Protein AF-A0A7J6QBQ1-F1 (afdb_monomer)

Secondary structure (DSSP, 8-state):
-----HHHHHHHHHHHHHH--HHHHHHTT-S-SSGGGSHHHHHHHHGGGTGGG-S-------TT--SS-TTGGGT---HHHHT-TTT---

InterPro domains:
  IPR007751 Domain of unknown function DUF676, lipase-like [PF05057] (2-72)
  IPR044294 Lipase-like [PTHR12482] (2-84)

Sequence (90 aa):
MYNSNKLIEGGLWVLKRWRKSECLHQLTMADSDIPEECYLYRLAKESGQILPRFHHVVLASSCQDQYAGFDSARIEVSDKARQEPTMGSV

Radius of gyration: 15.03 Å; Cα contacts (8 Å, |Δi|>4): 62; chains: 1; bounding box: 34×33×34 Å

Mean predicted aligned error: 6.79 Å

Solvent-accessible surface area (backbone atoms only — not comparable to full-atom values): 5651 Å² total; per-residue (Å²): 138,90,59,79,47,67,68,59,56,51,51,50,51,52,49,37,70,74,64,67,38,63,65,60,31,31,78,64,52,67,71,35,94,50,69,76,70,10,60,55,47,45,50,48,62,72,46,57,71,54,65,80,72,53,94,76,84,87,67,66,66,43,94,82,46,70,75,74,30,50,41,57,40,55,77,43,87,44,72,71,49,61,71,34,92,88,72,44,85,124

Foldseek 3Di:
DPLDDPVVVVVLVVCCVVVVDPVSCLVVQVPDPDSCPRPVNVVCVVCVVVVVVDPDDDQDADPPPSDCDGQNSVVHQDPVQCPDPPRNPD

Structure (mmCIF, N/CA/C/O backbone):
data_AF-A0A7J6QBQ1-F1
#
_entry.id   AF-A0A7J6QBQ1-F1
#
loop_
_atom_site.group_PDB
_atom_site.id
_atom_site.type_symbol
_atom_site.label_atom_id
_atom_site.label_alt_id
_atom_site.label_comp_id
_atom_site.label_asym_id
_atom_site.label_entity_id
_atom_site.label_seq_id
_atom_site.pdbx_PDB_ins_code
_atom_site.Cartn_x
_atom_site.Cartn_y
_atom_site.Cartn_z
_atom_site.occupancy
_atom_site.B_iso_or_equiv
_atom_site.auth_seq_id
_atom_site.auth_comp_id
_atom_site.auth_asym_id
_atom_site.auth_atom_id
_atom_site.pdbx_PDB_model_num
ATOM 1 N N . MET A 1 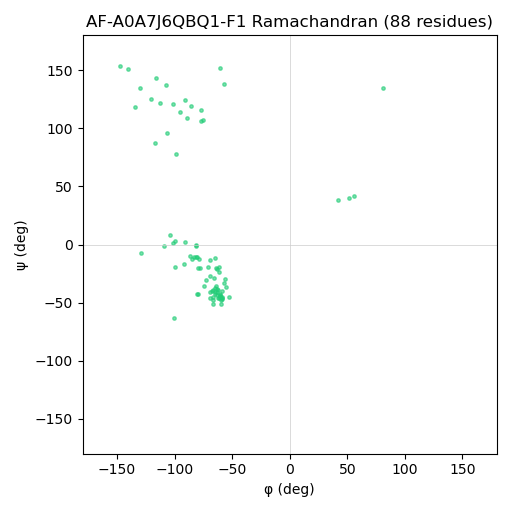1 ? 2.987 -5.404 1.765 1.00 54.38 1 MET A N 1
ATOM 2 C CA . MET A 1 1 ? 4.414 -5.581 2.123 1.00 54.38 1 MET A CA 1
ATOM 3 C C . MET A 1 1 ? 4.654 -6.500 3.325 1.00 54.38 1 MET A C 1
ATOM 5 O O . MET A 1 1 ? 5.673 -7.168 3.322 1.00 54.38 1 MET A O 1
ATOM 9 N N . TYR A 1 2 ? 3.746 -6.612 4.310 1.00 55.84 2 TYR A N 1
ATOM 10 C CA . TYR A 1 2 ? 4.000 -7.418 5.526 1.00 55.84 2 TYR A CA 1
ATOM 11 C C . TYR A 1 2 ? 3.203 -8.724 5.678 1.00 55.84 2 TYR A C 1
ATOM 13 O O . TYR A 1 2 ? 3.407 -9.446 6.662 1.00 55.84 2 TYR A O 1
ATOM 21 N N . ASN A 1 3 ? 2.318 -9.026 4.723 1.00 59.56 3 ASN A N 1
ATOM 22 C CA . ASN A 1 3 ? 1.594 -10.293 4.625 1.00 59.56 3 ASN A CA 1
ATOM 23 C C . ASN A 1 3 ? 2.012 -10.968 3.309 1.00 59.56 3 ASN A C 1
ATOM 25 O O . ASN A 1 3 ? 1.434 -10.709 2.257 1.00 59.56 3 ASN A O 1
ATOM 29 N N . SER A 1 4 ? 3.100 -11.737 3.362 1.00 60.44 4 SER A N 1
ATOM 30 C CA . SER A 1 4 ? 3.744 -12.346 2.193 1.00 60.44 4 SER A CA 1
ATOM 31 C C . SER A 1 4 ? 3.461 -13.837 2.156 1.00 60.44 4 SE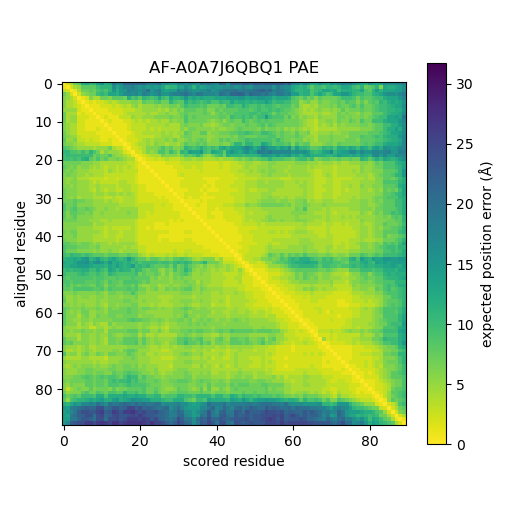R A C 1
ATOM 33 O O . SER A 1 4 ? 4.150 -14.635 2.796 1.00 60.44 4 SER A O 1
ATOM 35 N N . ASN A 1 5 ? 2.441 -14.232 1.398 1.00 76.25 5 ASN A N 1
ATOM 36 C CA . ASN A 1 5 ? 2.248 -15.631 1.047 1.00 76.25 5 ASN A CA 1
ATOM 37 C C . ASN A 1 5 ? 3.011 -15.930 -0.252 1.00 76.25 5 ASN A C 1
ATOM 39 O O . ASN A 1 5 ? 2.605 -15.510 -1.336 1.00 76.25 5 ASN A O 1
ATOM 43 N N . LYS A 1 6 ? 4.103 -16.696 -0.144 1.00 80.81 6 LYS A N 1
ATOM 44 C CA . LYS A 1 6 ? 5.004 -17.017 -1.266 1.00 80.81 6 LYS A CA 1
ATOM 45 C C . LYS A 1 6 ? 4.298 -17.681 -2.455 1.00 80.81 6 LYS A C 1
ATOM 47 O O . LYS A 1 6 ? 4.728 -17.505 -3.591 1.00 80.81 6 LYS A O 1
ATOM 52 N N . LEU A 1 7 ? 3.216 -18.430 -2.215 1.00 85.06 7 LEU A N 1
ATOM 53 C CA . LEU A 1 7 ? 2.426 -19.045 -3.289 1.00 85.06 7 LEU A CA 1
ATOM 54 C C . LEU A 1 7 ? 1.661 -17.993 -4.096 1.00 85.06 7 LEU A C 1
ATOM 56 O O . LEU A 1 7 ? 1.621 -18.068 -5.323 1.00 85.06 7 LEU A O 1
ATOM 60 N N . ILE A 1 8 ? 1.088 -17.000 -3.413 1.00 81.25 8 ILE A N 1
ATOM 61 C CA . ILE A 1 8 ? 0.351 -15.903 -4.049 1.00 81.25 8 ILE A CA 1
ATOM 62 C C . ILE A 1 8 ? 1.320 -15.007 -4.820 1.00 81.25 8 ILE A C 1
ATOM 64 O O . ILE A 1 8 ? 1.071 -14.705 -5.985 1.00 81.25 8 ILE A O 1
ATOM 68 N N . GLU A 1 9 ? 2.450 -14.640 -4.213 1.00 81.19 9 GLU A N 1
ATOM 69 C CA . GLU A 1 9 ? 3.488 -13.836 -4.871 1.00 81.19 9 GLU A CA 1
ATOM 70 C C . GLU A 1 9 ? 4.023 -14.531 -6.134 1.00 81.19 9 GLU A C 1
ATOM 72 O O . GLU A 1 9 ? 4.085 -13.921 -7.205 1.00 81.19 9 GLU A O 1
ATOM 77 N N . GLY A 1 10 ? 4.330 -15.830 -6.040 1.00 85.62 10 GLY A N 1
ATOM 78 C CA . GLY A 1 10 ? 4.771 -16.632 -7.180 1.00 85.62 10 GLY A CA 1
ATOM 79 C C . GLY A 1 10 ? 3.711 -16.733 -8.280 1.00 85.62 10 GLY A C 1
ATOM 80 O O . GLY A 1 10 ? 4.013 -16.502 -9.452 1.00 85.62 10 GLY A O 1
ATOM 81 N N . GLY A 1 11 ? 2.454 -17.009 -7.918 1.00 87.12 11 GLY A N 1
ATOM 82 C CA . GLY A 1 11 ? 1.342 -17.058 -8.870 1.00 87.12 11 GLY A CA 1
ATOM 83 C C . GLY A 1 11 ? 1.125 -15.723 -9.587 1.00 87.12 11 GLY A C 1
ATOM 84 O O . GLY A 1 11 ? 0.963 -15.688 -10.807 1.00 87.12 11 GLY A O 1
ATOM 85 N N . LEU A 1 12 ? 1.199 -14.611 -8.854 1.00 85.06 12 LEU A N 1
ATOM 86 C CA . LEU A 1 12 ? 1.043 -13.271 -9.410 1.00 85.06 12 LEU A CA 1
ATOM 87 C C . LEU A 1 12 ? 2.188 -12.909 -10.363 1.00 85.06 12 LEU A C 1
ATOM 89 O O . LEU A 1 12 ? 1.940 -12.326 -11.420 1.00 85.06 12 LEU A O 1
ATOM 93 N N . TRP A 1 13 ? 3.426 -13.297 -10.045 1.00 84.44 13 TRP A N 1
ATOM 94 C CA . TRP A 1 13 ? 4.565 -13.133 -10.952 1.00 84.44 13 TRP A CA 1
ATOM 95 C C . TRP A 1 13 ? 4.370 -13.907 -12.263 1.00 84.44 13 TRP A C 1
ATOM 97 O O . TRP A 1 13 ? 4.543 -13.336 -13.345 1.00 84.44 13 TRP A O 1
ATOM 107 N N . VAL A 1 14 ? 3.936 -15.172 -12.187 1.00 88.62 14 VAL A N 1
ATOM 108 C CA . VAL A 1 14 ? 3.641 -15.986 -13.380 1.00 88.62 14 VAL A CA 1
ATOM 109 C C . VAL A 1 14 ? 2.547 -15.324 -14.220 1.00 88.62 14 VAL A C 1
ATOM 111 O O . VAL A 1 14 ? 2.719 -15.142 -15.426 1.00 88.62 14 VAL A O 1
ATOM 114 N N . LEU A 1 15 ? 1.450 -14.892 -13.588 1.00 85.94 15 LEU A N 1
ATOM 115 C CA . LEU A 1 15 ? 0.335 -14.228 -14.267 1.00 85.94 15 LEU A CA 1
ATOM 116 C C . LEU A 1 15 ? 0.764 -12.930 -14.956 1.00 85.94 15 LEU A C 1
ATOM 118 O O . LEU A 1 15 ? 0.415 -12.716 -16.119 1.00 85.94 15 LEU A O 1
ATOM 122 N N . LYS A 1 16 ? 1.561 -12.091 -14.287 1.00 82.88 16 LYS A N 1
ATOM 123 C CA . LYS A 1 16 ? 2.131 -10.872 -14.879 1.00 82.88 16 LYS A CA 1
ATOM 124 C C . LYS A 1 16 ? 2.977 -11.186 -16.107 1.00 82.88 16 LYS A C 1
ATOM 126 O O . LYS A 1 16 ? 2.813 -10.547 -17.146 1.00 82.88 16 LYS A O 1
ATOM 131 N N . ARG A 1 17 ? 3.864 -12.182 -16.004 1.00 83.19 17 ARG A N 1
ATOM 132 C CA . ARG A 1 17 ? 4.795 -12.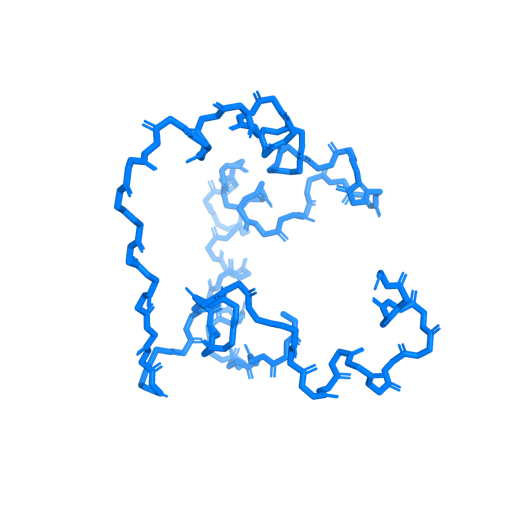552 -17.076 1.00 83.19 17 ARG A CA 1
ATOM 133 C C . ARG A 1 17 ? 4.080 -13.147 -18.284 1.00 83.19 17 ARG A C 1
ATOM 135 O O . ARG A 1 17 ? 4.448 -12.833 -19.413 1.00 83.19 17 ARG A O 1
ATOM 142 N N . TRP A 1 18 ? 3.070 -13.982 -18.054 1.00 85.25 18 TRP A N 1
ATOM 143 C CA . TRP A 1 18 ? 2.328 -14.660 -19.117 1.00 85.25 18 TRP A CA 1
ATOM 144 C C . TRP A 1 18 ? 1.273 -13.784 -19.776 1.00 85.25 18 TRP A C 1
ATOM 146 O O . TRP A 1 18 ? 1.147 -13.801 -20.996 1.00 85.25 18 TRP A O 1
ATOM 156 N N . ARG A 1 19 ? 0.513 -13.010 -18.998 1.00 78.75 19 ARG A N 1
ATOM 157 C CA . ARG A 1 19 ? -0.585 -12.198 -19.540 1.00 78.75 19 ARG A CA 1
ATOM 158 C C . ARG A 1 19 ? -0.125 -10.827 -20.024 1.00 78.75 19 ARG A C 1
ATOM 160 O O . ARG A 1 19 ? -0.933 -10.140 -20.635 1.00 78.75 19 ARG A O 1
ATOM 167 N N . LYS A 1 20 ? 1.127 -10.425 -19.735 1.00 79.56 20 LYS A N 1
ATOM 16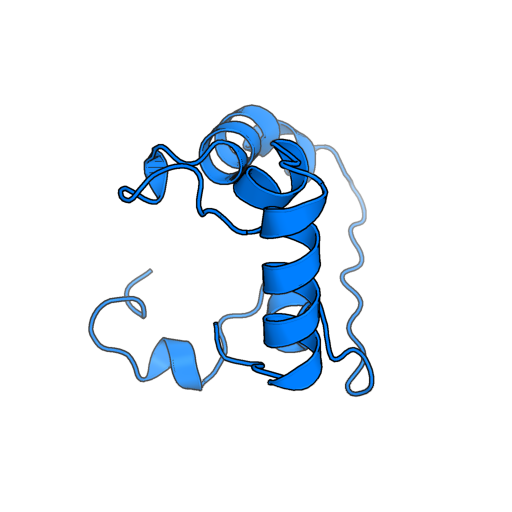8 C CA . LYS A 1 20 ? 1.657 -9.064 -19.966 1.00 79.56 20 LYS A CA 1
ATOM 169 C C . LYS A 1 20 ? 0.639 -7.985 -19.570 1.00 79.56 20 LYS A C 1
ATOM 171 O O . LYS A 1 20 ? 0.452 -7.000 -20.273 1.00 79.56 20 LYS A O 1
ATOM 176 N N . SER A 1 21 ? -0.077 -8.228 -18.475 1.00 86.56 21 SER A N 1
ATOM 177 C CA . SER A 1 21 ? -1.204 -7.392 -18.077 1.00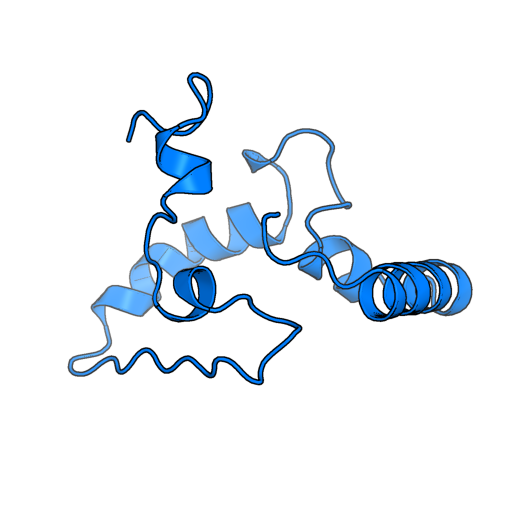 86.56 21 SER A CA 1
ATOM 178 C C . SER A 1 21 ? -0.683 -6.110 -17.444 1.00 86.56 21 SER A C 1
ATOM 180 O O . SER A 1 21 ? -0.063 -6.155 -16.380 1.00 86.56 21 SER A O 1
ATOM 182 N N . GLU A 1 22 ? -0.957 -4.981 -18.094 1.00 89.06 22 GLU A N 1
ATOM 183 C CA . GLU A 1 22 ? -0.644 -3.645 -17.585 1.00 89.06 22 GLU A CA 1
ATOM 184 C C . GLU A 1 22 ? -1.357 -3.383 -16.253 1.00 89.06 22 GLU A C 1
ATOM 186 O O . GLU A 1 22 ? -0.730 -2.978 -15.279 1.00 89.06 22 GLU A O 1
ATOM 191 N N . CYS A 1 23 ? -2.637 -3.755 -16.161 1.00 89.94 23 CYS A N 1
ATOM 192 C CA . CYS A 1 23 ? -3.417 -3.630 -14.931 1.00 89.94 23 CYS A CA 1
ATOM 193 C C . CYS A 1 23 ? -2.791 -4.417 -13.766 1.00 89.94 23 CYS A C 1
ATOM 195 O O . CYS A 1 23 ? -2.726 -3.911 -12.651 1.00 89.94 23 CYS A O 1
ATOM 197 N N . LEU A 1 24 ? -2.263 -5.628 -14.005 1.00 88.44 24 LEU A N 1
ATOM 198 C CA . LEU A 1 24 ? -1.568 -6.379 -12.949 1.00 88.44 24 LEU A CA 1
ATOM 199 C C . LEU A 1 24 ? -0.229 -5.746 -12.556 1.00 88.44 24 LEU A C 1
ATOM 201 O O . LEU A 1 24 ? 0.207 -5.940 -11.427 1.00 88.44 24 LEU A O 1
ATOM 205 N N . HIS A 1 25 ? 0.433 -5.022 -13.460 1.00 89.25 25 HIS A N 1
ATOM 206 C CA . HIS A 1 25 ? 1.624 -4.236 -13.132 1.00 89.25 25 HIS A CA 1
ATOM 207 C C . HIS A 1 25 ? 1.260 -3.077 -12.195 1.00 89.25 25 HIS A C 1
ATOM 209 O O . HIS A 1 25 ? 1.818 -2.979 -11.100 1.00 89.25 25 HIS A O 1
ATOM 215 N N . GLN A 1 26 ? 0.245 -2.301 -12.579 1.00 92.50 26 GLN A N 1
ATOM 216 C CA . GLN A 1 26 ? -0.258 -1.141 -11.837 1.00 92.50 26 GLN A CA 1
ATOM 217 C C . GLN A 1 26 ? -0.835 -1.516 -10.464 1.00 92.50 26 GLN A C 1
ATOM 219 O O . GLN A 1 26 ? -0.524 -0.875 -9.464 1.00 92.50 26 GLN A O 1
ATOM 224 N N . LEU A 1 27 ? -1.620 -2.600 -10.374 1.00 89.38 27 LEU A N 1
ATOM 225 C CA . LEU A 1 27 ? -2.192 -3.093 -9.108 1.00 89.38 27 LEU A CA 1
ATOM 226 C C . LEU A 1 27 ? -1.131 -3.496 -8.081 1.00 89.38 27 LEU A C 1
ATOM 228 O O . LEU A 1 27 ? -1.402 -3.530 -6.886 1.00 89.38 27 LEU A O 1
ATOM 232 N N . THR A 1 28 ? 0.070 -3.821 -8.546 1.00 88.06 28 THR A N 1
ATOM 233 C CA . THR A 1 28 ? 1.198 -4.175 -7.681 1.00 88.06 28 THR A CA 1
ATOM 234 C C . THR A 1 28 ? 2.234 -3.073 -7.535 1.00 88.06 28 THR A C 1
ATOM 236 O O . THR A 1 28 ? 3.297 -3.348 -6.986 1.00 88.06 28 THR A O 1
ATOM 239 N N . MET A 1 29 ? 1.949 -1.874 -8.055 1.00 90.75 29 MET A N 1
ATOM 240 C CA . MET A 1 29 ? 2.871 -0.735 -8.062 1.00 90.75 29 MET A CA 1
ATOM 241 C C . MET A 1 29 ? 4.252 -1.088 -8.636 1.00 90.75 29 MET A C 1
ATOM 243 O O . MET A 1 29 ? 5.274 -0.700 -8.084 1.00 90.75 29 MET A O 1
ATOM 247 N N . ALA A 1 30 ? 4.282 -1.889 -9.703 1.00 90.38 30 ALA A N 1
ATOM 248 C CA . ALA A 1 30 ? 5.518 -2.307 -10.374 1.00 90.38 30 ALA A CA 1
ATOM 249 C C . ALA A 1 30 ? 5.787 -1.509 -11.663 1.00 90.38 30 ALA A C 1
ATOM 251 O O . ALA A 1 30 ? 6.715 -1.815 -12.402 1.00 90.38 30 ALA A O 1
ATOM 252 N N . ASP A 1 31 ? 4.915 -0.555 -11.982 1.00 92.25 31 ASP A N 1
ATOM 253 C CA . ASP A 1 31 ? 4.930 0.274 -13.186 1.00 92.25 31 ASP A CA 1
ATOM 254 C C . ASP A 1 31 ? 5.860 1.499 -13.090 1.00 92.25 31 ASP A C 1
ATOM 256 O O . ASP A 1 31 ? 6.145 2.109 -14.118 1.00 92.25 31 ASP A O 1
ATOM 260 N N . SER A 1 32 ? 6.377 1.820 -11.898 1.00 93.38 32 SER A N 1
ATOM 261 C CA . SER A 1 32 ? 7.480 2.765 -11.677 1.00 93.38 32 SER A CA 1
ATOM 262 C C . SER A 1 32 ? 8.325 2.334 -10.472 1.00 93.38 32 SER A C 1
ATOM 264 O O . SER A 1 32 ? 7.823 1.676 -9.561 1.00 93.38 32 SER A O 1
ATOM 266 N N . ASP A 1 33 ? 9.600 2.726 -10.460 1.00 91.62 33 ASP A N 1
ATOM 267 C CA . ASP A 1 33 ? 10.485 2.579 -9.298 1.00 91.62 33 ASP A CA 1
ATOM 268 C C . ASP A 1 33 ? 10.246 3.684 -8.249 1.00 91.62 33 ASP A C 1
ATOM 270 O O . ASP A 1 33 ? 10.606 3.525 -7.082 1.00 91.62 33 ASP A O 1
ATOM 274 N N . ILE A 1 34 ? 9.636 4.806 -8.657 1.00 93.06 34 ILE A N 1
ATOM 275 C CA . ILE A 1 34 ? 9.264 5.922 -7.781 1.00 93.06 34 ILE A CA 1
ATOM 276 C C . ILE A 1 34 ? 7.796 5.726 -7.361 1.00 93.06 34 ILE A C 1
ATOM 278 O O . ILE A 1 34 ? 6.910 5.824 -8.217 1.00 93.06 34 ILE A O 1
ATOM 282 N N . PRO A 1 35 ? 7.495 5.471 -6.070 1.00 89.56 35 PRO A N 1
ATOM 283 C CA . PRO A 1 35 ? 6.140 5.144 -5.612 1.00 89.56 35 PRO A CA 1
ATOM 284 C C . PRO A 1 35 ? 5.077 6.178 -5.993 1.00 89.56 35 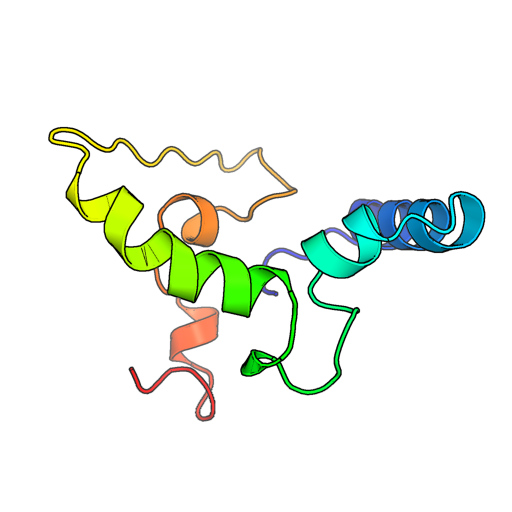PRO A C 1
ATOM 286 O O . PRO A 1 35 ? 3.946 5.818 -6.318 1.00 89.56 35 PRO A O 1
ATOM 289 N N . GLU A 1 36 ? 5.438 7.460 -5.974 1.00 92.81 36 GLU A N 1
ATOM 290 C CA . GLU A 1 36 ? 4.550 8.580 -6.282 1.00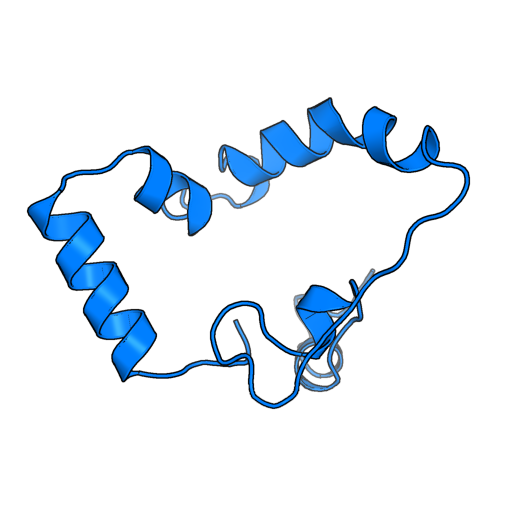 92.81 36 GLU A CA 1
ATOM 291 C C . GLU A 1 36 ? 4.183 8.670 -7.768 1.00 92.81 36 GLU A C 1
ATOM 293 O O . GLU A 1 36 ? 3.195 9.313 -8.139 1.00 92.81 36 GLU A O 1
ATOM 298 N N . GLU A 1 37 ? 4.978 8.034 -8.624 1.00 94.38 37 GLU A N 1
ATOM 299 C CA . GLU A 1 37 ? 4.756 7.991 -10.064 1.00 94.38 37 GLU A CA 1
ATOM 300 C C . GLU A 1 37 ? 3.933 6.775 -10.492 1.00 94.38 37 GLU A C 1
ATOM 302 O O . GLU A 1 37 ? 3.354 6.799 -11.581 1.00 94.38 37 GLU A O 1
ATOM 307 N N . CYS A 1 38 ? 3.811 5.755 -9.632 1.00 96.31 38 CYS A N 1
ATOM 308 C CA . CYS A 1 38 ? 2.965 4.595 -9.888 1.00 96.31 38 CYS A CA 1
ATOM 309 C C . CYS A 1 38 ? 1.515 5.024 -10.146 1.00 96.31 38 CYS A C 1
ATOM 311 O O . CYS A 1 38 ? 0.939 5.857 -9.434 1.00 96.31 38 CYS A O 1
ATOM 313 N N . TYR A 1 39 ? 0.887 4.399 -11.140 1.00 95.50 39 TYR A N 1
ATOM 314 C CA . TYR A 1 39 ? -0.468 4.718 -11.578 1.00 95.50 39 TYR A CA 1
ATOM 315 C C . TYR A 1 39 ? -1.470 4.698 -10.422 1.00 95.50 39 TYR A C 1
ATOM 317 O O . TYR A 1 39 ? -2.265 5.624 -10.272 1.00 95.50 39 TYR A O 1
ATOM 325 N N . LEU A 1 40 ? -1.402 3.673 -9.566 1.00 92.94 40 LEU A N 1
ATOM 326 C CA . LEU A 1 40 ? -2.325 3.520 -8.443 1.00 92.94 40 LEU A CA 1
ATOM 327 C C . LEU A 1 40 ? -2.185 4.653 -7.413 1.00 92.94 40 LEU A C 1
ATOM 329 O O . LEU A 1 40 ? -3.192 5.103 -6.870 1.00 92.94 40 LEU A O 1
ATOM 333 N N . TYR A 1 41 ? -0.966 5.154 -7.184 1.00 92.69 41 TYR A N 1
ATOM 334 C CA . TYR A 1 41 ? -0.727 6.294 -6.295 1.00 92.69 41 TYR A CA 1
ATOM 335 C C . TYR A 1 41 ? -1.341 7.574 -6.865 1.00 92.69 41 TYR A C 1
ATOM 337 O O . TYR A 1 41 ? -2.078 8.287 -6.180 1.00 92.69 41 TYR A O 1
ATOM 345 N N . ARG A 1 42 ? -1.092 7.848 -8.150 1.00 93.81 42 ARG A N 1
ATOM 346 C CA . ARG A 1 42 ? -1.668 9.005 -8.848 1.00 93.81 42 ARG A CA 1
ATOM 347 C C . ARG A 1 42 ? -3.191 8.947 -8.866 1.00 93.81 42 ARG A C 1
ATOM 349 O O . ARG A 1 42 ? -3.837 9.936 -8.524 1.00 93.81 42 ARG A O 1
ATOM 356 N N . LEU A 1 43 ? -3.751 7.776 -9.169 1.00 91.81 43 LEU A N 1
ATOM 357 C CA . LEU A 1 43 ? -5.188 7.532 -9.139 1.00 91.81 43 LEU A CA 1
ATOM 358 C C . LEU A 1 43 ? -5.761 7.785 -7.744 1.00 91.81 43 LEU A C 1
ATOM 360 O O . LEU A 1 43 ? -6.790 8.442 -7.631 1.00 91.81 43 LEU A O 1
ATOM 364 N N . ALA A 1 44 ? -5.106 7.305 -6.685 1.00 88.81 44 ALA A N 1
ATOM 365 C CA . ALA A 1 44 ? -5.537 7.553 -5.312 1.00 88.81 44 ALA A CA 1
ATOM 366 C C . ALA A 1 44 ? -5.495 9.046 -4.956 1.00 88.81 44 ALA A C 1
ATOM 368 O O . ALA A 1 44 ? -6.407 9.536 -4.297 1.00 88.81 44 ALA A O 1
ATOM 369 N N . LYS A 1 45 ? -4.490 9.791 -5.432 1.00 89.56 45 LYS A N 1
ATOM 370 C CA . LYS A 1 45 ? -4.384 11.244 -5.230 1.00 89.56 45 LYS A CA 1
ATOM 371 C C . LYS A 1 45 ? -5.492 12.011 -5.954 1.00 89.56 45 LYS A C 1
ATOM 373 O O . LYS A 1 45 ? -6.119 12.883 -5.357 1.00 89.56 45 LYS A O 1
ATOM 378 N N . GLU A 1 46 ? -5.767 11.665 -7.208 1.00 87.69 46 GLU A N 1
ATOM 379 C CA . GLU A 1 46 ? -6.868 12.241 -7.995 1.00 87.69 46 GLU A CA 1
ATOM 380 C C . GLU A 1 46 ? -8.235 11.874 -7.396 1.00 87.69 46 GLU A C 1
ATOM 382 O O . GLU A 1 46 ? -9.121 12.718 -7.255 1.00 87.69 46 GLU A O 1
ATOM 387 N N . SER A 1 47 ? -8.374 10.626 -6.950 1.00 82.44 47 SER A N 1
ATOM 388 C CA . SER A 1 47 ? -9.579 10.087 -6.315 1.00 82.44 47 SER A CA 1
ATOM 389 C C . SER A 1 47 ? -9.679 10.436 -4.831 1.00 82.44 47 SER A C 1
ATOM 391 O O . SER A 1 47 ? -10.669 10.083 -4.201 1.00 82.44 47 SER A O 1
ATOM 393 N N . GLY A 1 48 ? -8.709 11.142 -4.242 1.00 78.94 48 GLY A N 1
ATOM 394 C CA . GLY A 1 48 ? -8.684 11.464 -2.808 1.00 78.94 48 GLY A CA 1
ATOM 395 C C . GLY A 1 48 ? -9.878 12.312 -2.361 1.00 78.94 48 GLY A C 1
ATOM 396 O O . GLY A 1 48 ? -10.251 12.317 -1.192 1.00 78.94 48 GLY A O 1
ATOM 397 N N . GLN A 1 49 ? -10.542 12.967 -3.313 1.00 79.06 49 GLN A N 1
ATOM 398 C CA . GLN A 1 49 ? -11.785 13.705 -3.097 1.00 79.06 49 GLN A CA 1
ATOM 399 C C . GLN A 1 49 ? -13.032 12.804 -3.070 1.00 79.06 49 GLN A C 1
ATOM 401 O O . GLN A 1 49 ? -14.110 13.276 -2.716 1.00 79.06 49 GLN A O 1
ATOM 406 N N . ILE A 1 50 ? -12.925 11.523 -3.449 1.00 82.75 50 ILE A N 1
ATOM 407 C CA . ILE A 1 50 ? -14.056 10.587 -3.502 1.00 82.75 50 ILE A CA 1
ATOM 408 C C . ILE A 1 50 ? -14.404 10.049 -2.115 1.00 82.75 50 ILE A C 1
ATOM 410 O O . ILE A 1 50 ? -15.580 9.976 -1.774 1.00 82.75 50 ILE A O 1
ATOM 414 N N . LEU A 1 51 ? -13.398 9.699 -1.306 1.00 82.75 51 LEU A N 1
ATOM 415 C CA . LEU A 1 51 ? -13.601 9.032 -0.020 1.00 82.75 51 LEU A CA 1
ATOM 416 C C . LEU A 1 51 ? -14.387 9.907 0.977 1.00 82.75 51 LEU A C 1
ATOM 418 O O . LEU A 1 51 ? -15.328 9.391 1.579 1.00 82.75 51 LEU A O 1
ATOM 422 N N . PRO A 1 52 ? -14.132 11.231 1.082 1.00 87.31 52 PRO A N 1
ATOM 423 C CA . PRO A 1 52 ? -14.928 12.119 1.933 1.00 87.31 52 PRO A CA 1
ATOM 424 C C . PRO A 1 52 ? -16.396 12.281 1.506 1.00 87.31 52 PRO A C 1
ATOM 426 O O . PRO A 1 52 ? -17.186 12.835 2.265 1.00 87.31 52 PRO A O 1
ATOM 429 N N . ARG A 1 53 ? -16.792 11.832 0.303 1.00 89.06 53 ARG A N 1
ATOM 430 C CA . ARG A 1 53 ? -18.186 11.923 -0.176 1.00 89.06 53 ARG A CA 1
ATOM 431 C C . ARG A 1 53 ? -19.093 10.844 0.416 1.00 89.06 53 ARG A C 1
ATOM 433 O O . ARG A 1 53 ? -20.309 10.930 0.261 1.00 89.06 53 ARG A O 1
ATOM 440 N N . PHE A 1 54 ? -18.526 9.822 1.052 1.00 91.62 54 PHE A N 1
ATOM 441 C CA . PHE A 1 54 ? -19.285 8.744 1.674 1.00 91.62 54 PHE A CA 1
ATOM 442 C C . PHE A 1 54 ? -19.587 9.086 3.137 1.00 91.62 54 PHE A C 1
ATOM 444 O O . PHE A 1 54 ? -18.679 9.319 3.927 1.00 91.62 54 PHE A O 1
ATOM 451 N N . HIS A 1 55 ? -20.869 9.077 3.516 1.00 93.56 55 HIS A N 1
ATOM 452 C CA . HIS A 1 55 ? -21.289 9.323 4.905 1.00 93.56 55 HIS A CA 1
ATOM 453 C C . HIS A 1 55 ? -20.979 8.155 5.848 1.00 93.56 55 HIS A C 1
ATOM 455 O O . HIS A 1 55 ? -20.742 8.359 7.037 1.00 93.56 55 HIS A O 1
ATOM 461 N N . HIS A 1 56 ? -20.983 6.931 5.322 1.00 94.06 56 HIS A N 1
ATOM 462 C CA . HIS A 1 56 ? -20.712 5.718 6.081 1.00 94.06 56 HIS A CA 1
ATOM 463 C C . HIS A 1 56 ? -19.741 4.848 5.292 1.00 94.06 56 HIS A C 1
ATOM 465 O O . HIS A 1 56 ? -20.052 4.408 4.186 1.00 94.06 56 HIS A O 1
ATOM 471 N N . VAL A 1 57 ? -18.568 4.605 5.871 1.00 91.81 57 VAL A N 1
ATOM 472 C CA . VAL A 1 57 ? -17.527 3.743 5.306 1.00 91.81 57 VAL A CA 1
ATOM 473 C C . VAL A 1 57 ? -17.268 2.625 6.304 1.00 91.81 57 VAL A C 1
ATOM 475 O O . VAL A 1 57 ? -16.982 2.887 7.470 1.00 91.81 57 VAL A O 1
ATOM 478 N N . VAL A 1 58 ? -17.383 1.379 5.848 1.00 93.56 58 VAL A N 1
ATOM 479 C CA . VAL A 1 58 ? -17.049 0.193 6.640 1.00 93.56 58 VAL A CA 1
ATOM 480 C C . VAL A 1 58 ? -15.831 -0.454 6.011 1.00 93.56 58 VAL A C 1
ATOM 482 O O . VAL A 1 58 ? -15.858 -0.835 4.842 1.00 93.56 58 VAL A O 1
ATOM 485 N N . LEU A 1 59 ? -14.770 -0.580 6.798 1.00 93.00 59 LEU A N 1
ATOM 486 C CA . LEU A 1 59 ? -13.566 -1.297 6.414 1.00 93.00 59 LEU A CA 1
ATOM 487 C C . LEU A 1 59 ? -13.606 -2.668 7.083 1.00 93.00 59 LEU A C 1
ATOM 489 O O . LEU A 1 59 ? -13.718 -2.767 8.305 1.00 93.00 59 LEU A O 1
ATOM 493 N N . ALA A 1 60 ? -13.564 -3.724 6.278 1.00 91.25 60 ALA A N 1
ATOM 494 C CA . ALA A 1 60 ? -13.654 -5.099 6.746 1.00 91.25 60 ALA A CA 1
AT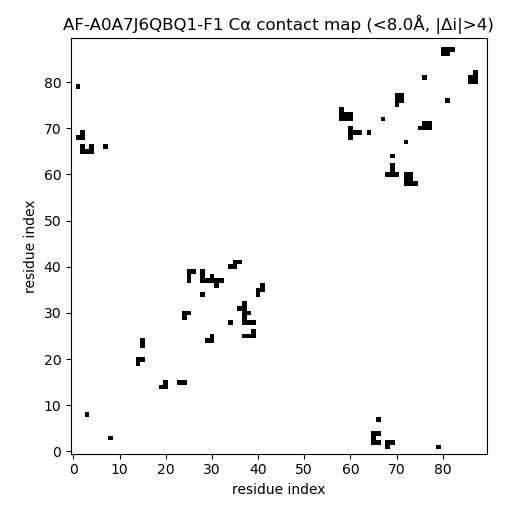OM 495 C C . ALA A 1 60 ? -12.358 -5.841 6.433 1.00 91.25 60 ALA A C 1
ATOM 497 O O . ALA A 1 60 ? -11.749 -5.649 5.386 1.00 91.25 60 ALA A O 1
ATOM 498 N N . SER A 1 61 ? -11.957 -6.717 7.345 1.00 92.69 61 SER A N 1
ATOM 499 C CA . SER A 1 61 ? -10.740 -7.515 7.219 1.00 92.69 61 SER A CA 1
ATOM 500 C C . SER A 1 61 ? -11.003 -8.924 7.725 1.00 92.69 61 SER A C 1
ATOM 502 O O . SER A 1 61 ? -11.838 -9.122 8.608 1.00 92.69 61 SER A O 1
ATOM 504 N N . SER A 1 62 ? -10.289 -9.901 7.176 1.00 89.69 62 SER A N 1
ATOM 505 C CA . SER A 1 62 ? -10.361 -11.292 7.611 1.00 89.69 62 SER A CA 1
ATOM 506 C C . SER A 1 62 ? -8.958 -11.828 7.840 1.00 89.69 62 SER A C 1
ATOM 508 O O . SER A 1 62 ? -8.088 -11.660 6.992 1.00 89.69 62 SER A O 1
ATOM 510 N N . CYS A 1 63 ? -8.736 -12.526 8.956 1.00 86.75 63 CYS A N 1
ATOM 511 C CA . CYS A 1 63 ? -7.468 -13.222 9.199 1.00 86.75 63 CYS A CA 1
ATOM 512 C C . CYS A 1 63 ? -7.218 -14.338 8.167 1.00 86.75 63 CYS A C 1
ATOM 514 O O . CYS A 1 63 ? -6.084 -14.767 7.970 1.00 86.75 63 CYS A O 1
ATOM 516 N N . GLN A 1 64 ? -8.279 -14.817 7.510 1.00 88.25 64 GLN A N 1
ATOM 517 C CA . GLN A 1 64 ? -8.203 -15.819 6.449 1.00 88.25 64 GLN A CA 1
ATOM 518 C C . GLN A 1 64 ? -7.906 -15.196 5.076 1.00 88.25 64 GLN A C 1
ATOM 520 O O . GLN A 1 64 ? -7.563 -15.927 4.150 1.00 88.25 64 GLN A O 1
ATOM 525 N N . ASP A 1 65 ? -8.000 -13.869 4.933 1.00 85.75 65 ASP A N 1
ATOM 526 C CA . ASP A 1 65 ? -7.617 -13.170 3.708 1.00 85.75 65 ASP A CA 1
ATOM 527 C C . ASP A 1 65 ? -6.089 -13.062 3.632 1.00 85.75 65 ASP A C 1
ATOM 529 O O . ASP A 1 65 ? -5.433 -12.308 4.354 1.00 85.75 65 ASP A O 1
ATOM 533 N N . GLN A 1 66 ? -5.517 -13.871 2.747 1.00 80.44 66 GLN A N 1
ATOM 534 C CA . GLN A 1 66 ? -4.079 -13.929 2.505 1.00 80.44 66 GLN A CA 1
ATOM 535 C C . GLN A 1 66 ? -3.628 -12.973 1.387 1.00 80.44 66 GLN A C 1
ATOM 537 O O . GLN A 1 66 ? -2.448 -12.972 1.045 1.00 80.44 66 GLN A O 1
ATOM 542 N N . TYR A 1 67 ? -4.542 -12.186 0.807 1.00 80.50 67 TYR A N 1
ATOM 543 C CA . TYR A 1 67 ? -4.271 -11.291 -0.315 1.00 80.50 67 TYR A CA 1
ATOM 544 C C . TYR A 1 67 ? -4.096 -9.832 0.127 1.00 80.50 67 TYR A C 1
ATOM 546 O O . TYR A 1 67 ? -3.006 -9.286 -0.021 1.00 80.50 67 TYR A O 1
ATOM 554 N N . ALA A 1 68 ? -5.127 -9.193 0.694 1.00 80.56 68 ALA A N 1
ATOM 555 C CA . ALA A 1 68 ? -5.084 -7.751 0.979 1.00 80.56 68 ALA A CA 1
ATOM 556 C C . ALA A 1 68 ? -4.275 -7.391 2.241 1.00 80.56 68 ALA A C 1
ATOM 558 O O . ALA A 1 68 ? -3.798 -6.269 2.369 1.00 80.56 68 ALA A O 1
ATOM 559 N N . GLY A 1 69 ? -4.055 -8.344 3.152 1.00 84.50 69 GLY A N 1
ATOM 560 C CA . GLY A 1 69 ? -3.402 -8.090 4.436 1.00 84.50 69 GLY A CA 1
ATOM 561 C C . GLY A 1 69 ? -4.369 -7.516 5.471 1.00 84.50 69 GLY A C 1
ATOM 562 O O . GLY A 1 69 ? -5.149 -6.613 5.181 1.00 84.50 69 GLY A O 1
ATOM 563 N N . PHE A 1 70 ? -4.314 -8.047 6.694 1.00 88.31 70 PHE A N 1
ATOM 564 C CA . PHE A 1 70 ? -5.317 -7.773 7.726 1.00 88.31 70 PHE A CA 1
ATOM 565 C C . PHE A 1 70 ? -5.422 -6.283 8.095 1.00 88.31 70 PHE A C 1
ATOM 567 O O . PHE A 1 70 ? -6.510 -5.717 8.034 1.00 88.31 70 PHE A O 1
ATOM 574 N N . ASP A 1 71 ? -4.297 -5.635 8.407 1.00 89.94 71 ASP A N 1
ATOM 575 C CA . ASP A 1 71 ? -4.269 -4.217 8.807 1.00 89.94 71 ASP A CA 1
ATOM 576 C C . ASP A 1 71 ? -4.491 -3.280 7.614 1.00 89.94 71 ASP A C 1
ATOM 578 O O . ASP A 1 71 ? -5.198 -2.279 7.711 1.00 89.94 71 ASP A O 1
ATOM 582 N N . SER A 1 72 ? -3.970 -3.655 6.442 1.00 87.44 72 SER A N 1
ATOM 583 C CA . SER A 1 72 ? -4.137 -2.880 5.209 1.00 87.44 72 SER A CA 1
ATOM 584 C C . SER A 1 72 ? -5.604 -2.774 4.790 1.00 87.44 72 SER A C 1
ATOM 586 O O . SER A 1 72 ? -6.037 -1.707 4.367 1.00 87.44 72 SER A O 1
ATOM 588 N N . ALA A 1 73 ? -6.389 -3.846 4.938 1.00 90.75 73 ALA A N 1
ATOM 589 C CA . ALA A 1 73 ? -7.822 -3.833 4.640 1.00 90.75 73 ALA A CA 1
ATOM 590 C C . ALA A 1 73 ? -8.622 -2.876 5.551 1.00 90.75 73 ALA A C 1
ATOM 592 O O . ALA A 1 73 ? -9.713 -2.444 5.184 1.00 90.75 73 ALA A O 1
ATOM 593 N N . ARG A 1 74 ? -8.067 -2.507 6.715 1.00 91.00 74 ARG A N 1
ATOM 594 C CA . ARG A 1 74 ? -8.621 -1.501 7.636 1.00 91.00 74 ARG A CA 1
ATOM 595 C C . ARG A 1 74 ? -7.967 -0.125 7.531 1.00 91.00 74 ARG A C 1
ATOM 597 O O . ARG A 1 74 ? -8.337 0.757 8.297 1.00 91.00 74 ARG A O 1
ATOM 604 N N . ILE A 1 75 ? -7.030 0.073 6.600 1.00 89.25 75 ILE A N 1
ATOM 605 C CA . ILE A 1 75 ? -6.245 1.315 6.491 1.00 89.25 75 ILE A CA 1
ATOM 606 C C . ILE A 1 75 ? -5.540 1.610 7.834 1.00 89.25 75 ILE A C 1
ATOM 608 O O . ILE A 1 75 ? -5.508 2.732 8.330 1.00 89.25 75 ILE A O 1
ATOM 612 N N . GLU A 1 76 ? -4.997 0.564 8.462 1.00 89.25 76 GLU A N 1
ATOM 613 C CA . GLU A 1 76 ? -4.313 0.642 9.751 1.00 89.25 76 GLU A CA 1
ATOM 614 C C . GLU A 1 76 ? -2.798 0.472 9.576 1.00 89.25 76 GLU A C 1
ATOM 616 O O . GLU A 1 76 ? -2.322 -0.394 8.836 1.00 89.25 76 GLU A O 1
ATOM 621 N N . VAL A 1 77 ? -2.019 1.298 10.281 1.00 86.38 77 VAL A N 1
ATOM 622 C CA . VAL A 1 77 ? -0.555 1.186 10.290 1.00 86.38 77 VAL A CA 1
ATOM 623 C C . VAL A 1 77 ? -0.144 0.001 11.164 1.00 86.38 77 VAL A C 1
ATOM 625 O O . VAL A 1 77 ? -0.206 0.090 12.393 1.00 86.38 77 VAL A O 1
ATOM 628 N N . SER A 1 78 ? 0.305 -1.081 10.518 1.00 84.69 78 SER A N 1
ATOM 629 C CA . SER A 1 78 ? 0.762 -2.309 11.188 1.00 84.69 78 SER A CA 1
ATOM 630 C C . SER A 1 78 ? 1.954 -2.073 12.123 1.00 84.69 78 SER A C 1
ATOM 632 O O . SER A 1 78 ? 2.804 -1.221 11.853 1.00 84.69 78 SER A O 1
ATOM 634 N N . ASP A 1 79 ? 2.091 -2.896 13.164 1.00 84.31 79 ASP A N 1
ATOM 635 C CA . ASP A 1 79 ? 3.217 -2.817 14.109 1.00 84.31 79 ASP A CA 1
ATOM 636 C C . ASP A 1 79 ? 4.583 -2.953 13.428 1.00 84.31 79 ASP A C 1
ATOM 638 O O . ASP A 1 79 ? 5.551 -2.314 13.837 1.00 84.31 79 ASP A O 1
ATOM 642 N N . LYS A 1 80 ? 4.655 -3.752 12.357 1.00 82.88 80 LYS A N 1
ATOM 643 C CA . LYS A 1 80 ? 5.869 -3.916 11.548 1.00 82.88 80 LYS A CA 1
ATOM 644 C C . LYS A 1 80 ? 6.249 -2.617 10.836 1.00 82.88 80 LYS A C 1
ATOM 646 O O . LYS A 1 80 ? 7.414 -2.245 10.855 1.00 82.88 80 LYS A O 1
ATOM 651 N N . ALA A 1 81 ? 5.265 -1.905 10.283 1.00 82.88 81 ALA A N 1
ATOM 652 C CA . ALA A 1 81 ? 5.485 -0.607 9.646 1.00 82.88 81 ALA A CA 1
ATOM 653 C C . ALA A 1 81 ? 5.943 0.460 10.657 1.00 82.88 81 ALA A C 1
ATOM 655 O O . ALA A 1 81 ? 6.818 1.262 10.351 1.00 82.88 81 ALA A O 1
ATOM 656 N N . ARG A 1 82 ? 5.405 0.445 11.886 1.00 82.12 82 ARG A N 1
ATOM 657 C CA . ARG A 1 82 ? 5.807 1.385 12.955 1.00 82.12 82 ARG A CA 1
ATOM 658 C C . ARG A 1 82 ? 7.249 1.197 13.419 1.00 82.12 82 ARG A C 1
ATOM 660 O O . ARG A 1 82 ? 7.864 2.138 13.904 1.00 82.12 82 ARG A O 1
ATOM 667 N N . GLN A 1 83 ? 7.767 -0.023 13.315 1.00 81.12 83 GLN A N 1
ATOM 668 C CA . GLN A 1 83 ? 9.137 -0.354 13.704 1.00 81.12 83 GLN A CA 1
ATOM 669 C C . GLN A 1 83 ? 10.159 0.005 12.617 1.00 81.12 83 GLN A C 1
ATOM 671 O O . GLN A 1 83 ? 11.359 -0.012 12.892 1.00 81.12 83 GLN A O 1
ATOM 676 N N . GLU A 1 84 ? 9.715 0.344 11.401 1.00 77.19 84 GLU A N 1
ATOM 677 C CA . GLU A 1 84 ? 10.613 0.753 10.327 1.00 77.19 84 GLU A CA 1
ATOM 678 C C . GLU A 1 84 ? 10.941 2.256 10.392 1.00 77.19 84 GLU A C 1
ATOM 680 O O . GLU A 1 84 ? 10.054 3.100 10.229 1.00 77.19 84 GLU A O 1
ATOM 685 N N . PRO A 1 85 ? 12.228 2.621 10.553 1.00 60.44 85 PRO A N 1
ATOM 686 C CA . PRO A 1 85 ? 12.647 4.011 10.740 1.00 60.44 85 PRO A CA 1
ATOM 687 C C . PRO A 1 85 ? 12.469 4.891 9.492 1.00 60.44 85 PRO A C 1
ATOM 689 O O . PRO A 1 85 ? 12.572 6.111 9.591 1.00 60.44 85 PRO A O 1
ATOM 692 N N . THR A 1 86 ? 12.220 4.299 8.320 1.00 64.25 86 THR A N 1
ATOM 693 C CA . THR A 1 86 ? 12.145 5.013 7.033 1.00 64.25 86 THR A CA 1
ATOM 694 C C . THR A 1 86 ? 10.708 5.295 6.575 1.00 64.25 86 THR A C 1
ATOM 696 O O . THR A 1 86 ? 10.514 6.190 5.760 1.00 64.25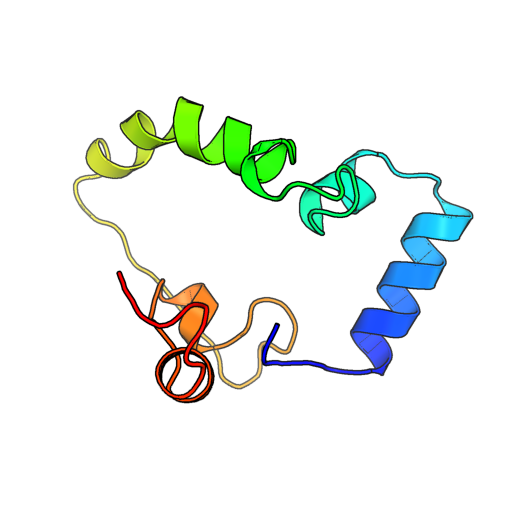 86 THR A O 1
ATOM 699 N N . MET A 1 87 ? 9.700 4.581 7.098 1.00 55.56 87 MET A N 1
ATOM 700 C CA . MET A 1 87 ? 8.292 4.717 6.670 1.00 55.56 87 MET A CA 1
ATOM 701 C C . MET A 1 87 ? 7.276 4.918 7.809 1.00 55.56 87 MET A C 1
ATOM 703 O O . MET A 1 87 ? 6.117 5.210 7.529 1.00 55.56 87 MET A O 1
ATOM 707 N N . GLY A 1 88 ? 7.680 4.812 9.082 1.00 47.62 88 GLY A N 1
ATOM 708 C CA . GLY A 1 88 ? 6.794 4.997 10.243 1.00 47.62 88 GLY A CA 1
ATOM 709 C C . GLY A 1 88 ? 6.524 6.451 10.661 1.00 47.62 88 GLY A C 1
ATOM 710 O O . GLY A 1 88 ? 5.800 6.674 11.628 1.00 47.62 88 GLY A O 1
ATOM 711 N N . SER A 1 89 ? 7.102 7.432 9.966 1.00 37.41 89 SER A N 1
ATOM 712 C CA . SER A 1 89 ? 6.972 8.861 10.278 1.00 37.41 89 SER A CA 1
ATOM 713 C C . SER A 1 89 ? 5.907 9.506 9.390 1.00 37.41 89 SER A C 1
ATOM 715 O O . SER A 1 89 ? 6.237 10.161 8.402 1.00 37.41 89 SER A O 1
ATOM 717 N N . VAL A 1 90 ? 4.636 9.298 9.719 1.00 37.91 90 VAL A N 1
ATOM 718 C CA . VAL A 1 90 ? 3.508 10.091 9.198 1.00 37.91 90 VAL A CA 1
ATOM 719 C C . VAL A 1 90 ? 2.776 10.746 10.351 1.00 37.91 90 VAL A C 1
ATOM 721 O O . VAL A 1 90 ? 2.541 10.047 11.361 1.00 37.91 90 VAL A O 1
#

pLDDT: mean 83.59, std 11.99, range [37.41, 96.31]

Organism: Perkinsus olseni (NCBI:txid32597)